Protein AF-A0AA50KAJ9-F1 (afdb_monomer)

Structure (mmCIF, N/CA/C/O backbone):
data_AF-A0AA50KAJ9-F1
#
_entry.id   AF-A0AA50KAJ9-F1
#
loop_
_atom_site.group_PDB
_atom_site.id
_atom_site.type_symbol
_atom_site.label_atom_id
_atom_site.label_alt_id
_atom_site.label_comp_id
_atom_site.label_asym_id
_atom_site.label_entity_id
_atom_site.label_seq_id
_atom_site.pdbx_PDB_ins_code
_atom_site.Cartn_x
_atom_site.Cartn_y
_atom_site.Cartn_z
_atom_site.occupancy
_atom_site.B_iso_or_equiv
_atom_site.auth_seq_id
_atom_site.auth_comp_id
_atom_site.auth_asym_id
_atom_site.auth_atom_id
_atom_site.pdbx_PDB_model_num
ATOM 1 N N . MET A 1 1 ? -18.933 -21.229 -37.097 1.00 56.16 1 MET A N 1
ATOM 2 C CA . MET A 1 1 ? -18.349 -21.174 -35.737 1.00 56.16 1 MET A CA 1
ATOM 3 C C . MET A 1 1 ? -16.865 -20.798 -35.757 1.00 56.16 1 MET A C 1
ATOM 5 O O . MET A 1 1 ? -16.505 -19.873 -35.049 1.00 56.16 1 MET A O 1
ATOM 9 N N . ASN A 1 2 ? -16.035 -21.394 -36.627 1.00 58.75 2 ASN A N 1
ATOM 10 C CA . ASN A 1 2 ? -14.599 -21.063 -36.721 1.00 58.75 2 ASN A CA 1
ATOM 11 C C . ASN A 1 2 ? -14.292 -19.605 -37.117 1.00 58.75 2 ASN A C 1
ATOM 13 O O . ASN A 1 2 ? -13.374 -19.025 -36.559 1.00 58.75 2 ASN A O 1
ATOM 17 N N . ILE A 1 3 ? -15.086 -18.993 -38.005 1.00 69.44 3 ILE A N 1
ATOM 18 C CA . ILE A 1 3 ? -14.862 -17.608 -38.478 1.00 69.44 3 ILE A CA 1
ATOM 19 C C . ILE A 1 3 ? -15.134 -16.568 -37.377 1.00 69.44 3 ILE A C 1
ATOM 21 O O . ILE A 1 3 ? -14.428 -15.573 -37.264 1.00 69.44 3 ILE A O 1
ATOM 25 N N . LEU A 1 4 ? -16.140 -16.814 -36.533 1.00 67.25 4 LEU A N 1
ATOM 26 C CA . LEU A 1 4 ? -16.452 -15.969 -35.375 1.00 67.25 4 LEU A CA 1
ATOM 27 C C . LEU A 1 4 ? -15.370 -16.085 -34.299 1.00 67.25 4 LEU A C 1
ATOM 29 O O . LEU A 1 4 ? -15.001 -15.083 -33.697 1.00 67.25 4 LEU A O 1
ATOM 33 N N . LEU A 1 5 ? -14.825 -17.290 -34.109 1.00 68.25 5 LEU A N 1
ATOM 34 C CA . LEU A 1 5 ? -13.728 -17.531 -33.179 1.00 68.25 5 LEU A CA 1
ATOM 35 C C . LEU A 1 5 ? -12.441 -16.828 -33.638 1.00 68.25 5 LEU A C 1
ATOM 37 O O . LEU A 1 5 ? -11.785 -16.181 -32.830 1.00 68.25 5 LEU A O 1
ATOM 41 N N . THR A 1 6 ? -12.104 -16.892 -34.932 1.00 73.06 6 THR A N 1
ATOM 42 C CA . THR A 1 6 ? -10.927 -16.204 -35.486 1.00 73.06 6 THR A CA 1
ATOM 43 C C . THR A 1 6 ? -11.080 -14.688 -35.480 1.00 73.06 6 THR A C 1
ATOM 45 O O . THR A 1 6 ? -10.108 -13.995 -35.204 1.00 73.06 6 THR A O 1
ATOM 48 N N . LEU A 1 7 ? -12.285 -14.161 -35.722 1.00 67.50 7 LEU A N 1
ATOM 49 C CA . LEU A 1 7 ? -12.549 -12.723 -35.616 1.00 67.50 7 LEU A CA 1
ATOM 50 C C . LEU A 1 7 ? -12.426 -12.241 -34.162 1.00 67.50 7 LEU A C 1
ATOM 52 O O . LEU A 1 7 ? -11.818 -11.207 -33.905 1.00 67.50 7 LEU A O 1
ATOM 56 N N . PHE A 1 8 ? -12.946 -13.023 -33.211 1.00 68.50 8 PHE A N 1
ATOM 57 C CA . PHE A 1 8 ? -12.838 -12.753 -31.778 1.00 68.50 8 PHE A CA 1
ATOM 58 C C . PHE A 1 8 ? -11.378 -12.788 -31.300 1.00 68.50 8 PHE A C 1
ATOM 60 O O . PHE A 1 8 ? -10.936 -11.869 -30.617 1.00 68.50 8 PHE A O 1
ATOM 67 N N . LEU A 1 9 ? -10.604 -13.792 -31.728 1.00 66.25 9 LEU A N 1
ATOM 68 C CA . LEU A 1 9 ? -9.168 -13.901 -31.449 1.00 66.25 9 LEU A CA 1
ATOM 69 C C . LEU A 1 9 ? -8.364 -12.756 -32.081 1.00 66.25 9 LEU A C 1
ATOM 71 O O . LEU A 1 9 ? -7.464 -12.235 -31.436 1.00 66.25 9 LEU A O 1
ATOM 75 N N . ALA A 1 10 ? -8.692 -12.329 -33.305 1.00 61.91 10 ALA A N 1
ATOM 76 C CA . ALA A 1 10 ? -8.004 -11.229 -33.983 1.00 61.91 10 ALA A CA 1
ATOM 77 C C . ALA A 1 10 ? -8.296 -9.860 -33.339 1.00 61.91 10 ALA A C 1
ATOM 79 O O . ALA A 1 10 ? -7.385 -9.051 -33.170 1.00 61.91 10 ALA A O 1
ATOM 80 N N . LEU A 1 11 ? -9.545 -9.619 -32.923 1.00 59.31 11 LEU A N 1
ATOM 81 C CA . LEU A 1 11 ? -9.937 -8.417 -32.180 1.00 59.31 11 LEU A CA 1
ATOM 82 C C . LEU A 1 11 ? -9.283 -8.372 -30.790 1.00 59.31 11 LEU A C 1
ATOM 84 O O . LEU A 1 11 ? -8.781 -7.325 -30.391 1.00 59.31 11 LEU A O 1
ATOM 88 N N . PHE A 1 12 ? -9.204 -9.500 -30.078 1.00 52.44 12 PHE A N 1
ATOM 89 C CA . PHE A 1 12 ? -8.507 -9.565 -28.787 1.00 52.44 12 PHE A CA 1
ATOM 90 C C . PHE A 1 12 ? -6.982 -9.483 -28.921 1.00 52.44 12 PHE A C 1
ATOM 92 O O . PHE A 1 12 ? -6.342 -8.837 -28.095 1.00 52.44 12 PHE A O 1
ATOM 99 N N . ALA A 1 13 ? -6.398 -10.049 -29.981 1.00 52.50 13 ALA A N 1
ATOM 100 C CA . ALA A 1 13 ? -4.973 -9.900 -30.276 1.00 52.50 13 ALA A CA 1
ATOM 101 C C . ALA A 1 13 ? -4.597 -8.431 -30.532 1.00 52.50 13 ALA A C 1
ATOM 103 O O . ALA A 1 13 ? -3.527 -7.986 -30.122 1.00 52.50 13 ALA A O 1
ATOM 104 N N . SER A 1 14 ? -5.504 -7.654 -31.137 1.00 49.81 14 SER A N 1
ATOM 105 C CA . SER A 1 14 ? -5.348 -6.202 -31.281 1.00 49.81 14 SER A CA 1
ATOM 106 C C . SER A 1 14 ? -5.541 -5.417 -29.979 1.00 49.81 14 SER A C 1
ATOM 108 O O . SER A 1 14 ? -5.300 -4.224 -29.968 1.00 49.81 14 SER A O 1
ATOM 110 N N . ALA A 1 15 ? -5.964 -6.044 -28.879 1.00 46.44 15 ALA A N 1
ATOM 111 C CA . ALA A 1 15 ? -5.978 -5.426 -27.550 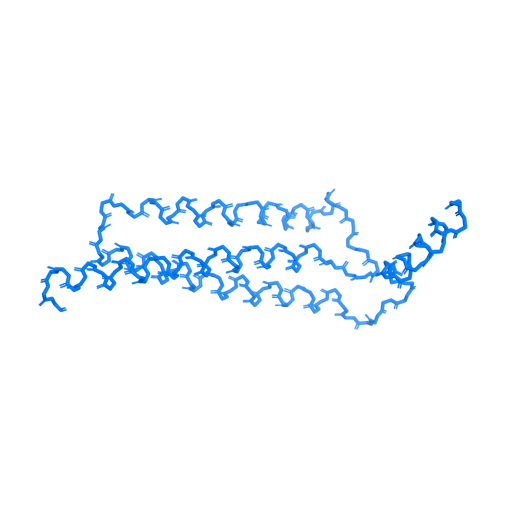1.00 46.44 15 ALA A CA 1
ATOM 112 C C . ALA A 1 15 ? -4.743 -5.818 -26.714 1.00 46.44 15 ALA A C 1
ATOM 114 O O . ALA A 1 15 ? -4.416 -5.146 -25.740 1.00 46.44 15 ALA A O 1
ATOM 115 N N . SER A 1 16 ? -4.027 -6.875 -27.110 1.00 47.69 16 SER A N 1
ATOM 116 C CA . SER A 1 16 ? -2.753 -7.303 -26.530 1.00 47.69 16 SER A CA 1
ATOM 117 C C . SER A 1 16 ? -1.586 -6.821 -27.394 1.00 47.69 16 SER A C 1
ATOM 119 O O . SER A 1 16 ? -0.920 -7.606 -28.070 1.00 47.69 16 SER A O 1
ATOM 121 N N . PHE A 1 17 ? -1.339 -5.513 -27.413 1.00 51.78 17 PHE A N 1
ATOM 122 C CA . PHE A 1 17 ? -0.140 -4.981 -28.049 1.00 51.78 17 PHE A CA 1
ATOM 123 C C . PHE A 1 17 ? 1.081 -5.317 -27.185 1.00 51.78 17 PHE A C 1
ATOM 125 O O . PHE A 1 17 ? 1.357 -4.652 -26.189 1.00 51.78 17 PHE A O 1
ATOM 132 N N . ALA A 1 18 ? 1.845 -6.336 -27.577 1.00 51.41 18 ALA A N 1
ATOM 133 C CA . ALA A 1 18 ? 3.265 -6.351 -27.258 1.00 51.41 18 ALA A CA 1
ATOM 134 C C . ALA A 1 18 ? 3.877 -5.101 -27.917 1.00 51.41 18 ALA A C 1
ATOM 136 O O . ALA A 1 18 ? 3.738 -4.904 -29.123 1.00 51.41 18 ALA A O 1
ATOM 137 N N . CYS A 1 19 ? 4.473 -4.209 -27.132 1.00 57.38 19 CYS A N 1
ATOM 138 C CA . CYS A 1 19 ? 5.047 -2.945 -27.596 1.00 57.38 19 CYS A CA 1
ATOM 139 C C . CYS A 1 19 ? 6.196 -3.251 -28.550 1.00 57.38 19 CYS A C 1
ATOM 141 O O . CYS A 1 19 ? 7.315 -3.524 -28.121 1.00 57.38 19 CYS A O 1
ATOM 143 N N . PHE A 1 20 ? 5.913 -3.215 -29.850 1.00 55.84 20 PHE A N 1
ATOM 144 C CA . PHE A 1 20 ? 6.919 -3.403 -30.893 1.00 55.84 20 PHE A CA 1
ATOM 145 C C . PHE A 1 20 ? 7.929 -2.246 -30.940 1.00 55.84 20 PHE A C 1
ATOM 147 O O . PHE A 1 20 ? 9.066 -2.449 -31.350 1.00 55.84 20 PHE A O 1
ATOM 154 N N . ALA A 1 21 ? 7.532 -1.055 -30.482 1.00 57.53 21 ALA A N 1
ATOM 155 C CA . ALA A 1 21 ? 8.402 0.096 -30.280 1.00 57.53 21 ALA A CA 1
ATOM 156 C C . ALA A 1 21 ? 7.923 0.855 -29.033 1.00 57.53 21 ALA A C 1
ATOM 158 O O . ALA A 1 21 ? 6.903 1.548 -29.097 1.00 57.53 21 ALA A O 1
ATOM 159 N N . PRO A 1 22 ? 8.570 0.677 -27.874 1.00 60.09 22 PRO A N 1
ATOM 160 C CA . PRO A 1 22 ? 8.192 1.419 -26.687 1.00 60.09 22 PRO A CA 1
ATOM 161 C C . PRO A 1 22 ? 8.617 2.885 -26.806 1.00 60.09 22 PRO A C 1
ATOM 163 O O . PRO A 1 22 ? 9.694 3.162 -27.338 1.00 60.09 22 PRO A O 1
ATOM 166 N N . PRO A 1 23 ? 7.806 3.832 -26.312 1.00 62.50 23 PRO A N 1
ATOM 167 C CA . PRO A 1 23 ? 8.274 5.196 -26.129 1.00 62.50 23 PRO A CA 1
ATOM 168 C C . PRO A 1 23 ? 9.427 5.206 -25.115 1.00 62.50 23 PRO A C 1
ATOM 170 O O . PRO A 1 23 ? 9.404 4.469 -24.124 1.00 62.50 23 PRO A O 1
ATOM 173 N N . GLU A 1 24 ? 10.442 6.032 -25.369 1.00 64.12 24 GLU A N 1
ATOM 174 C CA . GLU A 1 24 ? 11.571 6.202 -24.451 1.00 64.12 24 GLU A CA 1
ATOM 175 C C . GLU A 1 24 ? 11.064 6.621 -23.056 1.00 64.12 24 GLU A C 1
ATOM 177 O O . GLU A 1 24 ? 10.214 7.504 -22.936 1.00 64.12 24 GLU A O 1
ATOM 182 N N . GLY A 1 25 ? 11.555 5.962 -21.998 1.00 64.81 25 GLY A N 1
ATOM 183 C CA . GLY A 1 25 ? 11.208 6.277 -20.603 1.00 64.81 25 GLY A CA 1
ATOM 184 C C . GLY A 1 25 ? 9.960 5.583 -20.030 1.00 64.81 25 GLY A C 1
ATOM 185 O O . GLY A 1 25 ? 9.580 5.859 -18.891 1.00 64.81 25 GLY A O 1
ATOM 186 N N . LEU A 1 26 ? 9.314 4.664 -20.762 1.00 68.50 26 LEU A N 1
ATOM 187 C CA . LEU A 1 26 ? 8.136 3.941 -20.254 1.00 68.50 26 LEU A CA 1
ATOM 188 C C . LEU A 1 26 ? 8.452 3.079 -19.014 1.00 68.50 26 LEU A C 1
ATOM 190 O O . LEU A 1 26 ? 7.665 3.052 -18.068 1.00 68.50 26 LEU A O 1
ATOM 194 N N . SER A 1 27 ? 9.615 2.419 -18.977 1.00 67.94 27 SER A N 1
ATOM 195 C CA . SER A 1 27 ? 10.085 1.669 -17.799 1.00 67.94 27 SER A CA 1
ATOM 196 C C . SER A 1 27 ? 10.197 2.554 -16.562 1.00 67.94 27 SER A C 1
ATOM 198 O O . SER A 1 27 ? 9.663 2.211 -15.509 1.00 67.94 27 SER A O 1
ATOM 200 N N . ASP A 1 28 ? 10.820 3.717 -16.721 1.00 71.25 28 ASP A N 1
ATOM 201 C CA . ASP A 1 28 ? 11.138 4.628 -15.623 1.00 71.25 28 ASP A CA 1
ATOM 202 C C . ASP A 1 28 ? 9.851 5.241 -15.061 1.00 71.25 28 ASP A C 1
ATOM 204 O O . ASP A 1 28 ? 9.691 5.406 -13.851 1.00 71.25 28 ASP A O 1
ATOM 208 N N . SER A 1 29 ? 8.867 5.489 -15.934 1.00 77.62 29 SER A N 1
ATOM 209 C CA . SER A 1 29 ? 7.531 5.915 -15.516 1.00 77.62 29 SER A CA 1
ATOM 210 C C . SER A 1 29 ? 6.811 4.871 -14.652 1.00 77.62 29 SER A C 1
ATOM 212 O O . SER A 1 29 ? 6.152 5.235 -13.678 1.00 77.62 29 SER A O 1
ATOM 214 N N . HIS A 1 30 ? 6.953 3.574 -14.950 1.00 80.00 30 HIS A N 1
ATOM 215 C CA . HIS A 1 30 ? 6.316 2.514 -14.163 1.00 80.00 30 HIS A CA 1
ATOM 216 C C . HIS A 1 30 ? 6.956 2.377 -12.782 1.00 80.00 30 HIS A C 1
ATOM 218 O O . HIS A 1 30 ? 6.244 2.162 -11.802 1.00 80.00 30 HIS A O 1
ATOM 224 N N . GLU A 1 31 ? 8.276 2.540 -12.688 1.00 78.75 31 GLU A N 1
ATOM 225 C CA . GLU A 1 31 ? 8.989 2.548 -11.408 1.00 78.75 31 GLU A CA 1
ATOM 226 C C . GLU A 1 31 ? 8.579 3.743 -10.542 1.00 78.75 31 GLU A C 1
ATOM 228 O O . GLU A 1 31 ? 8.322 3.582 -9.346 1.00 78.75 31 GLU A O 1
ATOM 233 N N . LEU A 1 32 ? 8.427 4.925 -11.147 1.00 84.75 32 LEU A N 1
ATOM 234 C CA . LEU A 1 32 ? 7.984 6.124 -10.439 1.00 84.75 32 LEU A CA 1
ATOM 235 C C . LEU A 1 32 ? 6.542 5.985 -9.923 1.00 84.75 32 LEU A C 1
ATOM 237 O O . LEU A 1 32 ? 6.279 6.254 -8.751 1.00 84.75 32 LEU A O 1
ATOM 241 N N . ILE A 1 33 ? 5.621 5.493 -10.761 1.00 85.69 33 ILE A N 1
ATOM 242 C CA . ILE A 1 33 ? 4.224 5.233 -10.369 1.00 85.69 33 ILE A CA 1
ATOM 243 C C . ILE A 1 33 ? 4.154 4.154 -9.280 1.00 85.69 33 ILE A C 1
ATOM 245 O O . ILE A 1 33 ? 3.352 4.255 -8.347 1.00 85.69 33 ILE A O 1
ATOM 249 N N . PHE A 1 34 ? 4.989 3.116 -9.376 1.00 86.00 34 PHE A N 1
ATOM 250 C CA . PHE A 1 34 ? 5.094 2.086 -8.348 1.00 86.00 34 PHE A CA 1
ATOM 251 C C . PHE A 1 34 ? 5.521 2.693 -7.007 1.00 86.00 34 PHE A C 1
ATOM 253 O O . PHE A 1 34 ? 4.833 2.499 -6.003 1.00 86.00 34 PHE A O 1
ATOM 260 N N . ALA A 1 35 ? 6.600 3.480 -6.996 1.00 86.75 35 ALA A N 1
ATOM 261 C CA . ALA A 1 35 ? 7.105 4.136 -5.794 1.00 86.75 35 ALA A CA 1
ATOM 262 C C . ALA A 1 35 ? 6.067 5.081 -5.167 1.00 86.75 35 ALA A C 1
ATOM 264 O O . ALA A 1 35 ? 5.856 5.042 -3.954 1.00 86.75 35 ALA A O 1
ATOM 265 N N . GLU A 1 36 ? 5.371 5.878 -5.983 1.00 90.38 36 GLU A N 1
ATOM 266 C CA . GLU A 1 36 ? 4.312 6.781 -5.525 1.00 90.38 36 GLU A CA 1
ATOM 267 C C . GLU A 1 36 ? 3.182 6.011 -4.826 1.00 90.38 36 GLU A C 1
ATOM 269 O O . GLU A 1 36 ? 2.824 6.302 -3.681 1.00 90.38 36 GLU A O 1
ATOM 274 N N . ARG A 1 37 ? 2.645 4.975 -5.478 1.00 90.25 37 ARG A N 1
ATOM 275 C CA . ARG A 1 37 ? 1.528 4.180 -4.946 1.00 90.25 37 ARG A CA 1
ATOM 276 C C . ARG A 1 37 ? 1.908 3.405 -3.690 1.00 90.25 37 ARG A C 1
ATOM 278 O O . ARG A 1 37 ? 1.108 3.330 -2.753 1.00 90.25 37 ARG A O 1
ATOM 285 N N . VAL A 1 38 ? 3.119 2.854 -3.640 1.00 89.00 38 VAL A N 1
ATOM 286 C CA . VAL A 1 38 ? 3.652 2.199 -2.436 1.00 89.00 38 VAL A CA 1
ATOM 287 C C . VAL A 1 38 ? 3.816 3.216 -1.305 1.00 89.00 38 VAL A C 1
ATOM 289 O O . VAL A 1 38 ? 3.419 2.933 -0.174 1.00 89.00 38 VAL A O 1
ATOM 292 N N . GLY A 1 39 ? 4.311 4.420 -1.604 1.00 88.88 39 GLY A N 1
ATOM 293 C CA . GLY A 1 39 ? 4.426 5.515 -0.642 1.00 88.88 39 GLY A CA 1
ATOM 294 C C . GLY A 1 39 ? 3.078 5.902 -0.029 1.00 88.88 39 GLY A C 1
ATOM 295 O O . GLY A 1 39 ? 2.942 5.941 1.196 1.00 88.88 39 GLY A O 1
ATOM 296 N N . VAL A 1 40 ? 2.048 6.100 -0.858 1.00 92.81 40 VAL A N 1
ATOM 297 C CA . VAL A 1 40 ? 0.678 6.382 -0.388 1.00 92.81 40 VAL A CA 1
ATOM 298 C C . VAL A 1 40 ? 0.141 5.235 0.473 1.00 92.81 40 VAL A C 1
ATOM 300 O O . VAL A 1 40 ? -0.409 5.463 1.553 1.00 92.81 40 VAL A O 1
ATOM 303 N N . SER A 1 41 ? 0.350 3.994 0.038 1.00 91.44 41 SER A N 1
ATOM 304 C CA . SER A 1 41 ? -0.077 2.798 0.772 1.00 91.44 41 SER A CA 1
ATOM 305 C C . SER A 1 41 ? 0.572 2.694 2.153 1.00 91.44 41 SER A C 1
ATOM 307 O O . SER A 1 41 ? -0.087 2.322 3.126 1.00 91.44 41 SER A O 1
ATOM 309 N N . PHE A 1 42 ? 1.851 3.062 2.268 1.00 91.50 42 PHE A N 1
ATOM 310 C CA . PHE A 1 42 ? 2.569 3.085 3.539 1.00 91.50 42 PHE A CA 1
ATOM 311 C C . PHE A 1 42 ? 1.955 4.099 4.511 1.00 91.50 42 PHE A C 1
ATOM 313 O O . PHE A 1 42 ? 1.693 3.768 5.668 1.00 91.50 42 PHE A O 1
ATOM 320 N N . VAL A 1 43 ? 1.637 5.308 4.039 1.00 94.31 43 VAL A N 1
ATOM 321 C CA . VAL A 1 43 ? 0.963 6.331 4.857 1.00 94.31 43 VAL A CA 1
ATOM 322 C C . VAL A 1 43 ? -0.412 5.844 5.326 1.00 94.31 43 VAL A C 1
ATOM 324 O O . VAL A 1 43 ? -0.739 5.959 6.512 1.00 94.31 43 VAL A O 1
ATOM 327 N N . LEU A 1 44 ? -1.201 5.235 4.433 1.00 92.50 44 LEU A N 1
ATOM 328 C CA . LEU A 1 44 ? -2.496 4.644 4.785 1.00 92.50 44 LEU A CA 1
ATOM 329 C C . LEU A 1 44 ? -2.346 3.546 5.839 1.00 92.50 44 LEU A C 1
ATOM 331 O O . LEU A 1 44 ? -3.106 3.511 6.809 1.00 92.50 44 LEU A O 1
ATOM 335 N N . PHE A 1 45 ? -1.336 2.693 5.707 1.00 93.31 45 PHE A N 1
ATOM 336 C CA . PHE A 1 45 ? -1.062 1.634 6.667 1.00 93.31 45 PHE A CA 1
ATOM 337 C C . PHE A 1 45 ? -0.696 2.173 8.060 1.00 93.31 45 PHE A C 1
ATOM 339 O O . PHE A 1 45 ? -1.257 1.720 9.061 1.00 93.31 45 PHE A O 1
ATOM 346 N N . ILE A 1 46 ? 0.163 3.196 8.144 1.00 93.12 46 ILE A N 1
ATOM 347 C CA . ILE A 1 46 ? 0.484 3.868 9.415 1.00 93.12 46 ILE A CA 1
ATOM 348 C C . ILE A 1 46 ? -0.768 4.501 10.033 1.00 93.12 46 ILE A C 1
ATOM 350 O O . ILE A 1 46 ? -0.986 4.395 11.245 1.00 93.12 46 ILE A O 1
ATOM 354 N N . SER A 1 47 ? -1.638 5.104 9.218 1.00 91.88 47 SER A N 1
ATOM 355 C CA . SER A 1 47 ? -2.904 5.656 9.709 1.00 91.88 47 SER A CA 1
ATOM 356 C C . SER A 1 47 ? -3.822 4.562 10.277 1.00 91.88 47 SER A C 1
ATOM 358 O O . SER A 1 47 ? -4.361 4.720 11.374 1.00 91.88 47 SER A O 1
ATOM 360 N N . ALA A 1 48 ? -3.915 3.404 9.610 1.00 91.44 48 ALA A N 1
ATOM 361 C CA . ALA A 1 48 ? -4.700 2.255 10.060 1.00 91.44 48 ALA A CA 1
ATOM 362 C C . ALA A 1 48 ? -4.183 1.700 11.399 1.00 91.44 48 ALA A C 1
ATOM 364 O O . ALA A 1 48 ? -4.966 1.451 12.321 1.00 91.44 48 ALA A O 1
ATOM 365 N N . LEU A 1 49 ? -2.859 1.578 11.548 1.00 92.50 49 LEU A N 1
ATOM 366 C CA . LEU A 1 49 ? -2.227 1.199 12.813 1.00 92.50 49 LEU A CA 1
ATOM 367 C C . LEU A 1 49 ? -2.503 2.222 13.916 1.00 92.50 49 LEU A C 1
ATOM 369 O O . LEU A 1 49 ? -2.796 1.833 15.046 1.00 92.50 49 LEU A O 1
ATOM 373 N N . THR A 1 50 ? -2.474 3.514 13.594 1.00 91.25 50 THR A N 1
ATOM 374 C CA . THR A 1 50 ? -2.753 4.591 14.552 1.00 91.25 50 THR A CA 1
ATOM 375 C C . THR A 1 50 ? -4.200 4.530 15.045 1.00 91.25 50 THR A C 1
ATOM 377 O O . THR A 1 50 ? -4.438 4.529 16.254 1.00 91.25 50 THR A O 1
ATOM 380 N N . PHE A 1 51 ? -5.179 4.374 14.146 1.00 90.44 51 PHE A N 1
ATOM 381 C CA . PHE A 1 51 ? -6.585 4.192 14.530 1.00 90.44 51 PHE A CA 1
ATOM 382 C C . PHE A 1 51 ? -6.791 2.951 15.402 1.00 90.44 51 PHE A C 1
ATOM 384 O O . PHE A 1 51 ? -7.529 2.995 16.399 1.00 90.44 51 PHE A O 1
ATOM 391 N N . ARG A 1 52 ? -6.102 1.847 15.088 1.00 90.56 52 ARG A N 1
ATOM 392 C CA . ARG A 1 52 ? -6.145 0.640 15.919 1.00 90.56 52 ARG A CA 1
ATOM 393 C C . ARG A 1 52 ? -5.506 0.856 17.282 1.00 90.56 52 ARG A C 1
ATOM 395 O O . ARG A 1 52 ? -6.054 0.410 18.284 1.00 90.56 52 ARG A O 1
ATOM 402 N N . PHE A 1 53 ? -4.383 1.559 17.344 1.00 89.62 53 PHE A N 1
ATOM 403 C CA . PHE A 1 53 ? -3.688 1.850 18.592 1.00 89.62 53 PHE A CA 1
ATOM 404 C C . PHE A 1 53 ? -4.545 2.705 19.533 1.00 89.62 53 PHE A C 1
ATOM 406 O O . PHE A 1 53 ? -4.622 2.417 20.729 1.00 89.62 53 PHE A O 1
ATOM 413 N N . LEU A 1 54 ? -5.240 3.707 18.986 1.00 87.50 54 LEU A N 1
ATOM 414 C CA . LEU A 1 54 ? -6.156 4.565 19.739 1.00 87.50 54 LEU A CA 1
ATOM 415 C C . LEU A 1 54 ? -7.418 3.822 20.201 1.00 87.50 54 LEU A C 1
ATOM 417 O O . LEU A 1 54 ? -7.939 4.110 21.275 1.00 87.50 54 LEU A O 1
ATOM 421 N N . SER A 1 55 ? -7.921 2.867 19.412 1.00 85.62 55 SER A N 1
ATOM 422 C CA . SER A 1 55 ? -9.149 2.129 19.741 1.00 85.62 55 SER A CA 1
ATOM 423 C C . SER A 1 55 ? -8.918 0.900 20.627 1.00 85.62 55 SER A C 1
ATOM 425 O O . SER A 1 55 ? -9.674 0.677 21.576 1.00 85.62 55 SER A O 1
ATOM 427 N N . GLN A 1 56 ? -7.922 0.067 20.313 1.00 84.69 56 GLN A N 1
ATOM 428 C CA . GLN A 1 56 ? -7.638 -1.187 21.009 1.00 84.69 56 GLN A CA 1
ATOM 429 C C . GLN A 1 56 ? -6.192 -1.676 20.800 1.00 84.69 56 GLN A C 1
ATOM 431 O O . GLN A 1 56 ? -5.903 -2.480 19.911 1.00 84.69 56 GLN A O 1
ATOM 436 N N . LYS A 1 57 ? -5.304 -1.303 21.731 1.00 82.25 57 LYS A N 1
ATOM 437 C CA . LYS A 1 57 ? -3.883 -1.703 21.738 1.00 82.25 57 LYS A CA 1
ATOM 438 C C . LYS A 1 57 ? -3.655 -3.222 21.708 1.00 82.25 57 LYS A C 1
ATOM 440 O O . LYS A 1 57 ? -2.720 -3.690 21.073 1.00 82.25 57 LYS A O 1
ATOM 445 N N . THR A 1 58 ? -4.529 -4.009 22.340 1.00 85.06 58 THR A N 1
ATOM 446 C CA . THR A 1 58 ? -4.368 -5.473 22.456 1.00 85.06 58 THR A CA 1
ATOM 447 C C . THR A 1 58 ? -4.558 -6.238 21.145 1.00 85.06 58 THR A C 1
ATOM 449 O O . THR A 1 58 ? -4.152 -7.391 21.047 1.00 85.06 58 THR A O 1
ATOM 452 N N . ARG A 1 59 ? -5.170 -5.625 20.121 1.00 87.44 59 ARG A N 1
ATOM 453 C CA . ARG A 1 59 ? -5.422 -6.256 18.811 1.00 87.44 59 ARG A CA 1
ATOM 454 C C . ARG A 1 59 ? -4.763 -5.495 17.661 1.00 87.44 59 ARG A C 1
ATOM 456 O O . ARG A 1 59 ? -5.310 -5.463 16.560 1.00 87.44 59 ARG A O 1
ATOM 463 N N . LEU A 1 60 ? -3.598 -4.894 17.920 1.00 89.00 60 LEU A N 1
ATOM 464 C CA . LEU A 1 60 ? -2.781 -4.234 16.896 1.00 89.00 60 LEU A CA 1
ATOM 465 C C . LEU A 1 60 ? -2.219 -5.226 15.862 1.00 89.00 60 LEU A C 1
ATOM 467 O O . LEU A 1 60 ? -1.989 -4.865 14.713 1.00 89.00 60 LEU A O 1
ATOM 471 N N . TRP A 1 61 ? -2.047 -6.489 16.257 1.00 88.44 61 TRP A N 1
ATOM 472 C CA . TRP A 1 61 ? -1.537 -7.546 15.384 1.00 88.44 61 TRP A CA 1
ATOM 473 C C . TRP A 1 61 ? -2.447 -7.826 14.178 1.00 88.44 61 TRP A C 1
ATOM 475 O O . TRP A 1 61 ? -1.952 -8.268 13.152 1.00 88.44 61 TRP A O 1
ATOM 485 N N . VAL A 1 62 ? -3.753 -7.537 14.264 1.00 89.12 62 VAL A N 1
ATOM 486 C CA . VAL A 1 62 ? -4.714 -7.798 13.175 1.00 89.12 62 VAL A CA 1
ATOM 487 C C . VAL A 1 62 ? -4.424 -6.943 11.933 1.00 89.12 62 VAL A C 1
ATOM 489 O O . VAL A 1 62 ? -4.156 -7.523 10.881 1.00 89.12 62 VAL A O 1
ATOM 492 N N . PRO A 1 63 ? -4.425 -5.595 12.009 1.00 88.62 63 PRO A N 1
ATOM 493 C CA . PRO A 1 63 ? -4.051 -4.780 10.858 1.00 88.62 63 PRO A CA 1
ATOM 494 C C . PRO A 1 63 ? -2.595 -5.004 10.448 1.00 88.62 63 PRO A C 1
ATOM 496 O O . PRO A 1 63 ? -2.316 -4.991 9.256 1.00 88.62 63 PRO A O 1
ATOM 499 N N . ALA A 1 64 ? -1.688 -5.280 11.394 1.00 90.00 64 ALA A N 1
ATOM 500 C CA . ALA A 1 64 ? -0.292 -5.568 11.073 1.00 90.00 64 ALA A CA 1
ATOM 501 C C . ALA A 1 64 ? -0.135 -6.812 10.182 1.00 90.00 64 ALA A C 1
ATOM 503 O O . ALA A 1 64 ? 0.572 -6.761 9.182 1.00 90.00 64 ALA A O 1
ATOM 504 N N . LEU A 1 65 ? -0.834 -7.904 10.504 1.00 90.19 65 LEU A N 1
ATOM 505 C CA . LEU A 1 65 ? -0.773 -9.159 9.753 1.00 90.19 65 LEU A CA 1
ATOM 506 C C . LEU A 1 65 ? -1.404 -9.008 8.361 1.00 90.19 65 LEU A C 1
ATOM 508 O O . LEU A 1 65 ? -0.848 -9.492 7.377 1.00 90.19 65 LEU A O 1
ATOM 512 N N . LEU A 1 66 ? -2.509 -8.261 8.259 1.00 87.69 66 LEU A N 1
ATOM 513 C CA . LEU A 1 66 ? -3.136 -7.940 6.975 1.00 87.69 66 LEU A CA 1
ATOM 514 C C . LEU A 1 66 ? -2.232 -7.066 6.098 1.00 87.69 66 LEU A C 1
ATOM 516 O O . LEU A 1 66 ? -1.988 -7.416 4.947 1.00 87.69 66 LEU A O 1
ATOM 520 N N . GLY A 1 67 ? -1.678 -5.977 6.633 1.00 87.88 67 GLY A N 1
ATOM 521 C CA . GLY A 1 67 ? -0.749 -5.130 5.880 1.00 87.88 67 GLY A CA 1
ATOM 522 C C . GLY A 1 67 ? 0.497 -5.883 5.424 1.00 87.88 67 GLY A C 1
ATOM 523 O O . GLY A 1 67 ? 0.922 -5.726 4.282 1.00 87.88 67 GLY A O 1
ATOM 524 N N . LEU A 1 68 ? 1.030 -6.769 6.271 1.00 87.94 68 LEU A N 1
ATOM 525 C CA . LEU A 1 68 ? 2.165 -7.611 5.907 1.00 87.94 68 LEU A CA 1
ATOM 526 C C . LEU A 1 68 ? 1.801 -8.595 4.789 1.00 87.94 68 LEU A C 1
ATOM 528 O O . LEU A 1 68 ? 2.594 -8.778 3.877 1.00 87.94 68 LEU A O 1
ATOM 532 N N . SER A 1 69 ? 0.596 -9.175 4.803 1.00 86.62 69 SER A N 1
ATOM 533 C CA . SER A 1 69 ? 0.143 -10.066 3.726 1.00 86.62 69 SER A CA 1
ATOM 534 C C . SER A 1 69 ? 0.006 -9.351 2.377 1.00 86.62 69 SER A C 1
ATOM 536 O O . SER A 1 69 ? 0.430 -9.892 1.357 1.00 86.62 69 SER A O 1
ATOM 538 N N . PHE A 1 70 ? -0.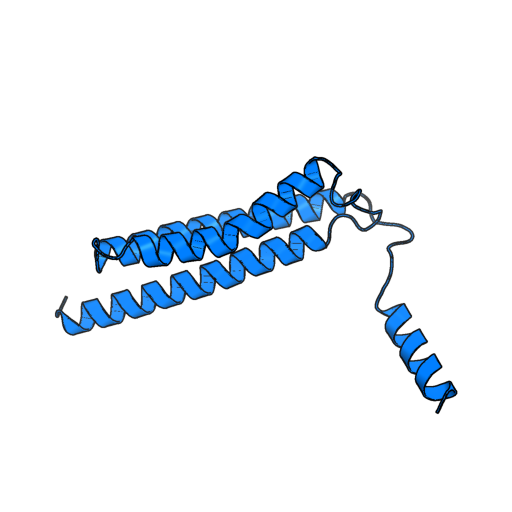498 -8.111 2.374 1.00 86.25 70 PHE A N 1
ATOM 539 C CA . PHE A 1 70 ? -0.599 -7.300 1.159 1.00 86.25 70 PHE A CA 1
ATOM 540 C C . PHE A 1 70 ? 0.762 -6.807 0.667 1.00 86.25 70 PHE A C 1
ATOM 542 O O . PHE A 1 70 ? 0.938 -6.656 -0.534 1.00 86.25 70 PHE A O 1
ATOM 549 N N . GLY A 1 71 ? 1.718 -6.553 1.566 1.00 82.44 71 GLY A N 1
ATOM 550 C CA . GLY A 1 71 ? 3.052 -6.068 1.207 1.00 82.44 71 GLY A CA 1
ATOM 551 C C . GLY A 1 71 ? 4.053 -7.171 0.852 1.00 82.44 71 GLY A C 1
ATOM 552 O O . GLY A 1 71 ? 4.903 -6.962 -0.005 1.00 82.44 71 GLY A O 1
ATOM 553 N N . TYR A 1 72 ? 3.956 -8.351 1.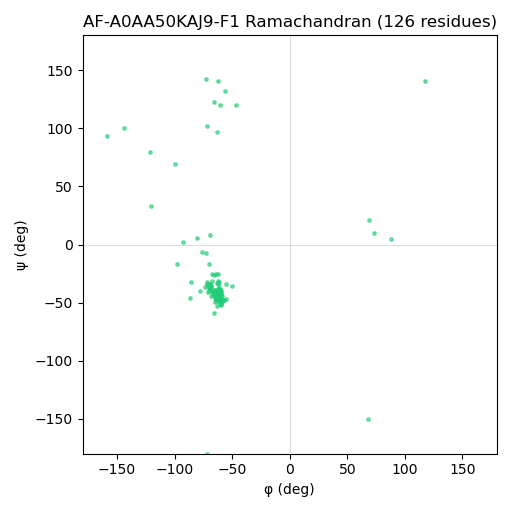468 1.00 83.50 72 TYR A N 1
ATOM 554 C CA . TYR A 1 72 ? 4.968 -9.403 1.345 1.00 83.50 72 TYR A CA 1
ATOM 555 C C . TYR A 1 72 ? 5.104 -9.921 -0.088 1.00 83.50 72 TYR A C 1
ATOM 557 O O . TYR A 1 72 ? 6.202 -9.916 -0.640 1.00 83.50 72 TYR A O 1
ATOM 565 N N . VAL A 1 73 ? 3.992 -10.326 -0.711 1.00 81.62 73 VAL A N 1
ATOM 566 C CA . VAL A 1 73 ? 4.014 -10.893 -2.070 1.00 81.62 73 VAL A CA 1
ATOM 567 C C . VAL A 1 73 ? 4.535 -9.875 -3.100 1.00 81.62 73 VAL A C 1
ATOM 569 O O . VAL A 1 73 ? 5.459 -10.218 -3.837 1.00 81.62 73 VAL A O 1
ATOM 572 N N . PRO A 1 74 ? 4.049 -8.620 -3.128 1.00 82.19 74 PRO A N 1
ATOM 573 C CA . PRO A 1 74 ? 4.587 -7.589 -4.015 1.00 82.19 74 PRO A CA 1
ATOM 574 C C . PRO A 1 74 ? 6.063 -7.256 -3.797 1.00 82.19 74 PRO A C 1
ATOM 576 O O . PRO A 1 74 ? 6.782 -7.045 -4.767 1.00 82.19 74 PRO A O 1
ATOM 579 N N . VAL A 1 75 ? 6.536 -7.215 -2.546 1.00 81.50 75 VAL A N 1
ATOM 580 C CA . VAL A 1 75 ? 7.946 -6.915 -2.246 1.00 81.50 75 VAL A CA 1
ATOM 581 C C . VAL A 1 75 ? 8.853 -8.047 -2.718 1.00 81.50 75 VAL A C 1
ATOM 583 O O . VAL A 1 75 ? 9.873 -7.784 -3.348 1.00 81.50 75 VAL A O 1
ATOM 586 N N . VAL A 1 76 ? 8.475 -9.304 -2.471 1.00 83.56 76 VAL A N 1
ATOM 587 C CA . VAL A 1 76 ? 9.232 -10.466 -2.962 1.00 83.56 76 VAL A CA 1
ATOM 588 C C . VAL A 1 76 ? 9.275 -10.470 -4.488 1.00 83.56 76 VAL A C 1
ATOM 590 O O . VAL A 1 76 ? 10.338 -10.665 -5.071 1.00 83.56 76 VAL A O 1
ATOM 593 N N . MET A 1 77 ? 8.146 -10.198 -5.142 1.00 80.00 77 MET A N 1
ATOM 594 C CA . MET A 1 77 ? 8.099 -10.096 -6.598 1.00 80.00 77 MET A CA 1
ATOM 595 C C . MET A 1 77 ? 8.966 -8.954 -7.132 1.00 80.00 77 MET A C 1
ATOM 597 O O . MET A 1 77 ? 9.723 -9.167 -8.073 1.00 80.00 77 MET A O 1
ATOM 601 N N . TYR A 1 78 ? 8.923 -7.772 -6.512 1.00 80.62 78 TYR A N 1
ATOM 602 C CA . TYR A 1 78 ? 9.792 -6.651 -6.874 1.00 80.62 78 TYR A CA 1
ATOM 603 C C . TYR A 1 78 ? 11.274 -7.046 -6.821 1.00 80.62 78 TYR A C 1
ATOM 605 O O . TYR A 1 78 ? 12.005 -6.796 -7.776 1.00 80.62 78 TYR A O 1
ATOM 613 N N . VAL A 1 79 ? 11.713 -7.721 -5.752 1.00 82.38 79 VAL A N 1
ATOM 614 C CA . VAL A 1 79 ? 13.100 -8.205 -5.629 1.00 82.38 79 VAL A CA 1
ATOM 615 C C . VAL A 1 79 ? 13.442 -9.180 -6.755 1.00 82.38 79 VAL A C 1
ATOM 617 O O . VAL A 1 79 ? 14.450 -8.992 -7.429 1.00 82.38 79 VAL A O 1
ATOM 620 N N . LEU A 1 80 ? 12.573 -10.155 -7.035 1.00 81.12 80 LEU A N 1
ATOM 621 C CA . LEU A 1 80 ? 12.790 -11.118 -8.119 1.00 81.12 80 LEU A CA 1
ATOM 622 C C . LEU A 1 80 ? 12.865 -10.453 -9.506 1.00 81.12 80 LEU A C 1
ATOM 624 O O . LEU A 1 80 ? 13.601 -10.931 -10.371 1.00 81.12 80 LEU A O 1
ATOM 628 N N . PHE A 1 81 ? 12.140 -9.351 -9.725 1.00 76.06 81 PHE A N 1
ATOM 629 C CA . PHE A 1 81 ? 12.243 -8.549 -10.949 1.00 76.06 81 PHE A CA 1
ATOM 630 C C . PHE A 1 81 ? 13.529 -7.729 -11.023 1.00 76.06 81 PHE A C 1
ATOM 632 O O . PHE A 1 81 ? 14.084 -7.550 -12.107 1.00 76.06 81 PHE A O 1
ATOM 639 N N . MET A 1 82 ? 14.007 -7.202 -9.897 1.00 75.50 82 MET A N 1
ATOM 640 C CA . MET A 1 82 ? 15.267 -6.454 -9.850 1.00 75.50 82 MET A CA 1
ATOM 641 C C . MET A 1 82 ? 16.481 -7.369 -10.013 1.00 75.50 82 MET A C 1
ATOM 643 O O . MET A 1 82 ? 17.445 -6.985 -10.667 1.00 75.50 82 MET A O 1
ATOM 647 N N . GLU A 1 83 ? 16.408 -8.599 -9.505 1.00 79.94 83 GLU A N 1
ATOM 648 C CA . GLU A 1 83 ? 17.430 -9.633 -9.704 1.00 79.94 83 GLU A CA 1
ATOM 649 C C . GLU A 1 83 ? 17.371 -10.278 -11.103 1.00 79.94 83 GLU A C 1
ATOM 651 O O . GLU A 1 83 ? 18.241 -11.070 -11.458 1.00 79.94 83 GLU A O 1
ATOM 656 N N . GLY A 1 84 ? 16.360 -9.947 -11.916 1.00 70.19 84 GLY A N 1
ATOM 657 C CA . GLY A 1 84 ? 16.190 -10.478 -13.273 1.00 70.19 84 GLY A CA 1
ATOM 658 C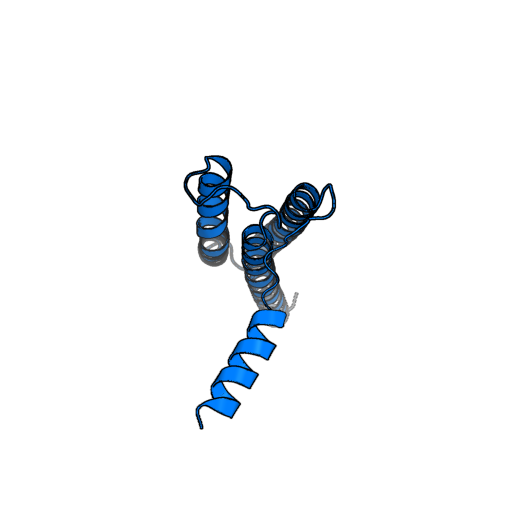 C . GLY A 1 84 ? 15.736 -11.942 -13.329 1.00 70.19 84 GLY A C 1
ATOM 659 O O . GLY A 1 84 ? 15.712 -12.531 -14.408 1.00 70.19 84 GLY A O 1
ATOM 660 N N . ILE A 1 85 ? 15.350 -12.527 -12.191 1.00 74.31 85 ILE A N 1
ATOM 661 C CA . ILE A 1 85 ? 14.918 -13.928 -12.065 1.00 74.31 85 ILE A CA 1
ATOM 662 C C . ILE A 1 85 ? 13.478 -14.102 -12.562 1.00 74.31 85 ILE A C 1
ATOM 664 O O . ILE A 1 85 ? 13.173 -15.079 -13.242 1.00 74.31 85 ILE A O 1
ATOM 668 N N . ALA A 1 86 ? 12.593 -13.145 -12.259 1.00 64.75 86 ALA A N 1
ATOM 669 C CA . ALA A 1 86 ? 11.183 -13.173 -12.671 1.00 64.75 86 ALA A CA 1
ATOM 670 C C . ALA A 1 86 ? 10.942 -12.721 -14.127 1.00 64.75 86 ALA A C 1
ATOM 672 O O . ALA A 1 86 ? 9.799 -12.649 -14.569 1.00 64.75 86 ALA A O 1
ATOM 673 N N . GLY A 1 87 ? 12.011 -12.470 -14.888 1.00 59.09 87 GLY A N 1
ATOM 674 C CA . GLY A 1 87 ? 11.960 -12.091 -16.297 1.00 59.09 87 GLY A CA 1
ATOM 675 C C . GLY A 1 87 ? 12.547 -10.698 -16.540 1.00 59.09 87 GLY A C 1
ATOM 676 O O . GLY A 1 87 ? 12.347 -9.786 -15.732 1.00 59.09 87 GLY A O 1
ATOM 677 N N . PRO A 1 88 ? 13.293 -10.502 -17.641 1.00 53.66 88 PRO A N 1
ATOM 678 C CA . PRO A 1 88 ? 13.754 -9.178 -18.017 1.00 53.66 88 PRO A CA 1
ATOM 679 C C . PRO A 1 88 ? 12.523 -8.342 -18.370 1.00 53.66 88 PRO A C 1
ATOM 681 O O . PRO A 1 88 ? 11.741 -8.734 -19.237 1.00 53.66 88 PRO A O 1
ATOM 684 N N . GLY A 1 89 ? 12.333 -7.208 -17.689 1.00 58.03 89 GLY A N 1
ATOM 685 C CA . GLY A 1 89 ? 11.315 -6.231 -18.075 1.00 58.03 89 GLY A CA 1
ATOM 686 C C . GLY A 1 89 ? 11.395 -5.995 -19.584 1.00 58.03 89 GLY A C 1
ATOM 687 O O . GLY A 1 89 ? 12.463 -5.670 -20.103 1.00 58.03 89 GLY A O 1
ATOM 688 N N . GLY A 1 90 ? 10.304 -6.282 -20.290 1.00 57.97 90 GLY A N 1
ATOM 689 C CA . GLY A 1 90 ? 10.290 -6.265 -21.747 1.00 57.97 90 GLY A CA 1
ATOM 690 C C . GLY A 1 90 ? 10.355 -4.846 -22.305 1.00 57.97 90 GLY A C 1
ATOM 691 O O . GLY A 1 90 ? 10.338 -3.861 -21.570 1.00 57.97 90 GLY A O 1
ATOM 692 N N . ALA A 1 91 ? 10.344 -4.739 -23.634 1.00 56.25 91 ALA A N 1
ATOM 693 C CA . ALA A 1 91 ? 10.280 -3.456 -24.331 1.00 56.25 91 ALA A CA 1
ATOM 694 C C . ALA A 1 91 ? 9.135 -2.561 -23.799 1.00 56.25 91 ALA A C 1
ATOM 696 O O . ALA A 1 91 ? 9.331 -1.371 -23.624 1.00 56.25 91 ALA A O 1
ATOM 697 N N . CYS A 1 92 ? 7.987 -3.127 -23.405 1.00 63.53 92 CYS A N 1
ATOM 698 C CA . CYS A 1 92 ? 6.863 -2.410 -22.773 1.00 63.53 92 CYS A CA 1
ATOM 699 C C . CYS A 1 92 ? 7.093 -1.873 -21.346 1.00 63.53 92 CYS A C 1
ATOM 701 O O . CYS A 1 92 ? 6.134 -1.470 -20.683 1.00 63.53 92 CYS A O 1
ATOM 703 N N . GLY A 1 93 ? 8.311 -1.926 -20.814 1.00 69.12 93 GLY A N 1
ATOM 704 C CA . GLY A 1 93 ? 8.533 -1.729 -19.389 1.00 69.12 93 GLY A CA 1
ATOM 705 C C . GLY A 1 93 ? 7.937 -2.879 -18.570 1.00 69.12 93 GLY A C 1
ATOM 706 O O . GLY A 1 93 ? 7.884 -4.027 -19.015 1.00 69.12 93 GLY A O 1
ATOM 707 N N . ARG A 1 94 ? 7.514 -2.575 -17.338 1.00 74.44 94 ARG A N 1
ATOM 708 C CA . ARG A 1 94 ? 7.112 -3.579 -16.335 1.00 74.44 94 ARG A CA 1
ATOM 709 C C . ARG A 1 94 ? 5.663 -3.370 -15.862 1.00 74.44 94 ARG A C 1
ATOM 711 O O . ARG A 1 94 ? 5.459 -2.767 -14.812 1.00 74.44 94 ARG A O 1
ATOM 718 N N . PRO A 1 95 ? 4.639 -3.800 -16.623 1.00 76.50 95 PRO A N 1
ATOM 719 C CA . PRO A 1 95 ? 3.231 -3.629 -16.235 1.00 76.50 95 PRO A CA 1
ATOM 720 C C . PRO A 1 95 ? 2.863 -4.392 -14.953 1.00 76.50 95 PRO A C 1
ATOM 722 O O . PRO A 1 95 ? 1.976 -3.982 -14.212 1.00 76.50 95 PRO A O 1
ATOM 725 N N . GLU A 1 96 ? 3.591 -5.459 -14.635 1.00 77.81 96 GLU A N 1
ATOM 726 C CA . GLU A 1 96 ? 3.402 -6.240 -13.409 1.00 77.81 96 GLU A CA 1
ATOM 727 C C . GLU A 1 96 ? 3.651 -5.400 -12.146 1.00 77.81 96 GLU A C 1
ATOM 729 O O . GLU A 1 96 ? 2.959 -5.583 -11.146 1.00 77.81 96 GLU A O 1
ATOM 734 N N . LEU A 1 97 ? 4.558 -4.413 -12.205 1.00 78.81 97 LEU A N 1
ATOM 735 C CA . LEU A 1 97 ? 4.767 -3.460 -11.110 1.00 7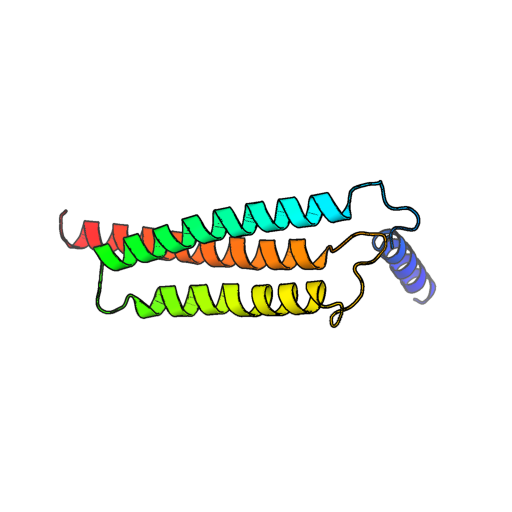8.81 97 LEU A CA 1
ATOM 736 C C . LEU A 1 97 ? 3.513 -2.615 -10.858 1.00 78.81 97 LEU A C 1
ATOM 738 O O . LEU A 1 97 ? 3.121 -2.423 -9.709 1.00 78.81 97 LEU A O 1
ATOM 742 N N . LEU A 1 98 ? 2.845 -2.144 -11.914 1.00 84.06 98 LEU A N 1
ATOM 743 C CA . LEU A 1 98 ? 1.614 -1.358 -11.785 1.00 84.06 98 LEU A CA 1
ATOM 744 C C . LEU A 1 98 ? 0.501 -2.162 -11.110 1.00 84.06 98 LEU A C 1
ATOM 746 O O . LEU A 1 98 ? -0.174 -1.638 -10.220 1.00 84.06 98 LEU A O 1
ATOM 750 N N . GLU A 1 99 ? 0.341 -3.429 -11.496 1.00 83.38 99 GLU A N 1
ATOM 751 C CA . GLU A 1 99 ? -0.640 -4.332 -10.891 1.00 83.38 99 GLU A CA 1
ATOM 752 C C . GLU A 1 99 ? -0.314 -4.628 -9.425 1.00 83.38 99 GLU A C 1
ATOM 754 O O . GLU A 1 99 ? -1.184 -4.537 -8.558 1.00 83.38 99 GLU A O 1
ATOM 759 N N . MET A 1 100 ? 0.955 -4.880 -9.102 1.00 85.00 100 MET A N 1
ATOM 760 C CA . MET A 1 100 ? 1.397 -5.066 -7.717 1.00 85.00 100 MET A CA 1
ATOM 761 C C . MET A 1 100 ? 1.127 -3.828 -6.860 1.00 85.00 100 MET A C 1
ATOM 763 O O . MET A 1 100 ? 0.571 -3.941 -5.766 1.00 85.00 100 MET A O 1
ATOM 767 N N . ALA A 1 101 ? 1.447 -2.639 -7.372 1.00 86.12 101 ALA A N 1
ATOM 768 C CA . ALA A 1 101 ? 1.145 -1.379 -6.702 1.00 86.12 101 ALA A CA 1
ATOM 769 C C . ALA A 1 101 ? -0.364 -1.157 -6.512 1.00 86.12 101 ALA A C 1
ATOM 771 O O . ALA A 1 101 ? -0.780 -0.695 -5.449 1.00 86.12 101 ALA A O 1
ATOM 772 N N . ASN A 1 102 ? -1.190 -1.504 -7.505 1.00 87.62 102 ASN A N 1
ATOM 773 C CA . ASN A 1 102 ? -2.649 -1.444 -7.394 1.00 87.62 102 ASN A CA 1
ATOM 774 C C . ASN A 1 102 ? -3.161 -2.344 -6.265 1.00 87.62 102 ASN A C 1
ATOM 776 O O . ASN A 1 102 ? -3.963 -1.899 -5.445 1.00 87.62 102 ASN A O 1
ATOM 780 N N . VAL A 1 103 ? -2.682 -3.589 -6.192 1.00 88.69 103 VAL A N 1
ATOM 781 C CA . VAL A 1 103 ? -3.092 -4.547 -5.155 1.00 88.69 103 VAL A CA 1
ATOM 782 C C . VAL A 1 103 ? -2.739 -4.034 -3.758 1.00 88.69 103 VAL A C 1
ATOM 784 O O . VAL A 1 103 ? -3.596 -4.061 -2.871 1.00 88.69 103 VAL A O 1
ATOM 787 N N . ILE A 1 104 ? -1.522 -3.508 -3.561 1.00 90.12 104 ILE A N 1
ATOM 788 C CA . ILE A 1 104 ? -1.115 -2.915 -2.276 1.00 90.12 104 ILE A CA 1
ATOM 789 C C . ILE A 1 104 ? -2.023 -1.732 -1.928 1.00 90.12 104 ILE A C 1
ATOM 791 O O . ILE A 1 104 ? -2.541 -1.656 -0.809 1.00 90.12 104 ILE A O 1
ATOM 795 N N . LEU A 1 105 ? -2.233 -0.812 -2.871 1.00 90.75 105 LEU A N 1
ATOM 796 C CA . LEU A 1 105 ? -2.998 0.408 -2.632 1.00 90.75 105 LEU A CA 1
ATOM 797 C C . LEU A 1 105 ? -4.454 0.100 -2.292 1.00 90.75 105 LEU A C 1
ATOM 799 O O . LEU A 1 105 ? -4.979 0.611 -1.305 1.00 90.75 105 LEU 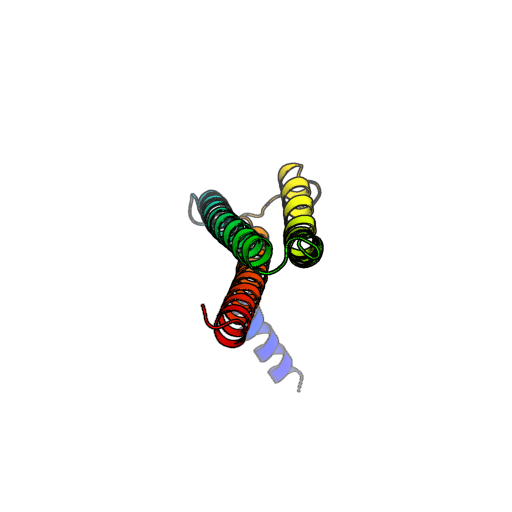A O 1
ATOM 803 N N . ILE A 1 106 ? -5.103 -0.777 -3.056 1.00 91.12 106 ILE A N 1
ATOM 804 C CA . ILE A 1 106 ? -6.489 -1.180 -2.806 1.00 91.12 106 ILE A CA 1
ATOM 805 C C . ILE A 1 106 ? -6.592 -1.899 -1.455 1.00 91.12 106 ILE A C 1
ATOM 807 O O . ILE A 1 106 ? -7.449 -1.548 -0.641 1.00 91.12 106 ILE A O 1
ATOM 811 N N . GLY A 1 107 ? -5.697 -2.852 -1.172 1.00 89.88 107 GLY A N 1
ATOM 812 C CA . GLY A 1 107 ? -5.695 -3.604 0.086 1.00 89.88 107 GLY A CA 1
ATOM 813 C C . GLY A 1 107 ? -5.516 -2.705 1.312 1.00 89.88 107 GLY A C 1
ATOM 814 O O . GLY A 1 107 ? -6.289 -2.783 2.272 1.00 89.88 107 GLY A O 1
ATOM 815 N N . THR A 1 108 ? -4.546 -1.791 1.265 1.00 91.31 108 THR A N 1
ATOM 816 C CA . THR A 1 108 ? -4.290 -0.832 2.351 1.00 91.31 108 THR A CA 1
ATOM 817 C C . THR A 1 108 ? -5.394 0.214 2.490 1.00 91.31 108 THR A C 1
ATOM 819 O O . THR A 1 108 ? -5.739 0.576 3.614 1.00 91.31 108 THR A O 1
ATOM 822 N N . THR A 1 109 ? -6.023 0.638 1.391 1.00 93.25 109 THR A N 1
ATOM 823 C CA . THR A 1 109 ? -7.182 1.546 1.420 1.00 93.25 109 THR A CA 1
ATOM 824 C C . THR A 1 109 ? -8.379 0.896 2.109 1.00 93.25 109 THR A C 1
ATOM 826 O O . THR A 1 109 ? -8.979 1.497 3.001 1.00 93.25 109 THR A O 1
ATOM 829 N N . VAL A 1 110 ? -8.709 -0.351 1.755 1.00 93.56 110 VAL A N 1
ATOM 830 C CA . VAL A 1 110 ? -9.796 -1.104 2.402 1.00 93.56 110 VAL A CA 1
ATOM 831 C C . VAL A 1 110 ? -9.509 -1.295 3.892 1.00 93.56 110 VAL A C 1
ATOM 833 O O . VAL A 1 110 ? -10.398 -1.088 4.721 1.00 93.56 110 VAL A O 1
ATOM 836 N N . LEU A 1 111 ? -8.265 -1.627 4.249 1.00 92.81 111 LEU A N 1
ATOM 837 C CA . LEU A 1 111 ? -7.844 -1.769 5.642 1.00 92.81 111 LEU A CA 1
ATOM 838 C C . LEU A 1 111 ? -7.991 -0.455 6.426 1.00 92.81 111 LEU A C 1
ATOM 840 O O . LEU A 1 111 ? -8.548 -0.450 7.525 1.00 92.81 111 LEU A O 1
ATOM 844 N N . ALA A 1 112 ? -7.527 0.660 5.860 1.00 91.75 112 ALA A N 1
ATOM 845 C CA . ALA A 1 112 ? -7.622 1.975 6.485 1.00 91.75 112 ALA A CA 1
ATOM 846 C C . ALA A 1 112 ? -9.081 2.416 6.671 1.00 91.75 112 ALA A C 1
ATOM 848 O O . ALA A 1 112 ? -9.448 2.882 7.751 1.00 91.75 112 ALA A O 1
ATOM 849 N N . LEU A 1 113 ? -9.939 2.209 5.665 1.00 93.44 113 LEU A N 1
ATOM 850 C CA . LEU A 1 113 ? -11.376 2.485 5.759 1.00 93.44 113 LEU A CA 1
ATOM 851 C C . LEU A 1 113 ? -12.046 1.643 6.847 1.00 93.44 113 LEU A C 1
ATOM 853 O O . LEU A 1 113 ? -12.821 2.171 7.647 1.00 93.44 113 LEU A O 1
ATOM 857 N N . TYR A 1 114 ? -11.727 0.350 6.912 1.00 92.69 114 TYR A N 1
ATOM 858 C CA . TYR A 1 114 ? -12.248 -0.542 7.942 1.00 92.69 114 TYR A CA 1
ATOM 859 C C . TYR A 1 114 ? -11.875 -0.063 9.352 1.00 92.69 114 TYR A C 1
ATOM 861 O O . TYR A 1 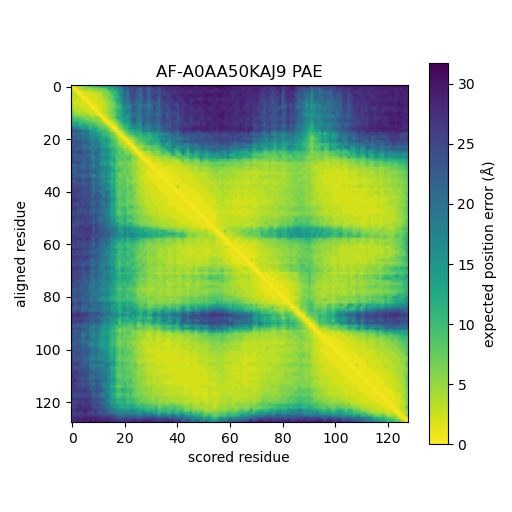114 ? -12.755 0.058 10.210 1.00 92.69 114 TYR A O 1
ATOM 869 N N . GLU A 1 115 ? -10.601 0.261 9.592 1.00 91.88 115 GLU A N 1
ATOM 870 C CA . GLU A 1 115 ? -10.149 0.733 10.905 1.00 91.88 115 GLU A CA 1
ATOM 871 C C . GLU A 1 115 ? -10.709 2.114 11.256 1.00 91.88 115 GLU A C 1
ATOM 873 O O . GLU A 1 115 ? -11.092 2.349 12.403 1.00 91.88 115 GLU A O 1
ATOM 878 N N . CYS A 1 116 ? -10.854 2.998 10.270 1.00 91.81 116 CYS A N 1
ATOM 879 C CA . CYS A 1 116 ? -11.492 4.299 10.436 1.00 91.81 116 CYS A CA 1
ATOM 880 C C . CYS A 1 116 ? -12.959 4.151 10.883 1.00 91.81 116 CYS A C 1
ATOM 882 O O . CYS A 1 116 ? -13.365 4.697 11.914 1.00 91.81 116 CYS A O 1
ATOM 884 N N . ILE A 1 117 ? -13.753 3.334 10.179 1.00 91.81 117 ILE A N 1
ATOM 885 C CA 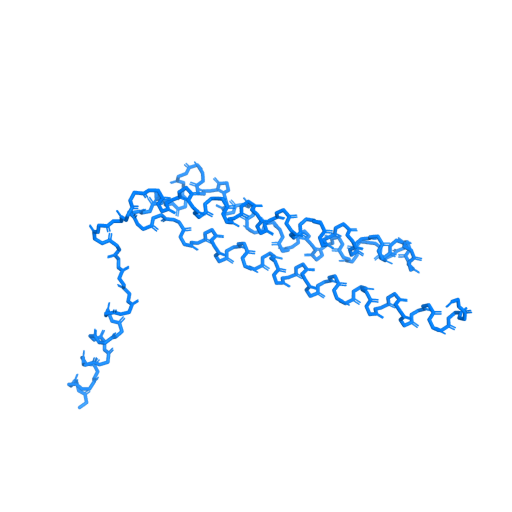. ILE A 1 117 ? -15.154 3.053 10.537 1.00 91.81 117 ILE A CA 1
ATOM 886 C C . ILE A 1 117 ? -15.240 2.396 11.919 1.00 91.81 117 ILE A C 1
ATOM 888 O O . ILE A 1 117 ? -16.113 2.739 12.726 1.00 91.81 117 ILE A O 1
ATOM 892 N N . TYR A 1 118 ? -14.348 1.447 12.207 1.00 90.06 118 TYR A N 1
ATOM 893 C CA . TYR A 1 118 ? -14.295 0.772 13.498 1.00 90.06 118 TYR A CA 1
ATOM 894 C C . TYR A 1 118 ? -14.013 1.756 14.640 1.00 90.06 118 TYR A C 1
ATOM 896 O O . TYR A 1 118 ? -14.716 1.746 15.657 1.00 90.06 118 TYR A O 1
ATOM 904 N N . TRP A 1 119 ? -13.038 2.646 14.451 1.00 89.12 119 TRP A N 1
ATOM 905 C CA . TRP A 1 119 ? -12.694 3.696 15.400 1.00 89.12 119 TRP A CA 1
ATOM 906 C C . TRP A 1 119 ? -13.877 4.639 15.656 1.00 89.12 119 TRP A C 1
ATOM 908 O O . TRP A 1 119 ? -14.263 4.819 16.813 1.00 89.12 119 TRP A O 1
ATOM 918 N N . PHE A 1 120 ? -14.541 5.142 14.607 1.00 88.62 120 PHE A N 1
ATOM 919 C CA . PHE A 1 120 ? -15.730 5.995 14.745 1.00 88.62 120 PHE A CA 1
ATOM 920 C C . PHE A 1 120 ? -16.873 5.311 15.502 1.00 88.62 120 PHE A C 1
ATOM 922 O O . PHE A 1 120 ?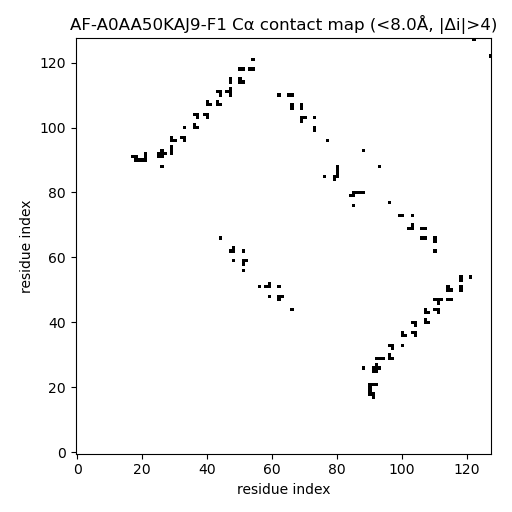 -17.484 5.907 16.393 1.00 88.62 120 PHE A O 1
ATOM 929 N N . ARG A 1 121 ? -17.160 4.040 15.191 1.00 88.69 121 ARG A N 1
ATOM 930 C CA . ARG A 1 121 ? -18.201 3.267 15.889 1.00 88.69 121 ARG A CA 1
ATOM 931 C C . ARG A 1 121 ? -17.884 3.102 17.371 1.00 88.69 121 ARG A C 1
ATOM 933 O O . ARG A 1 121 ? -18.792 3.177 18.198 1.00 88.69 121 ARG A O 1
ATOM 940 N N . ARG A 1 122 ? -16.616 2.876 17.715 1.00 84.19 122 ARG A N 1
ATOM 941 C CA . ARG A 1 122 ? -16.184 2.726 19.108 1.00 84.19 122 ARG A CA 1
ATOM 942 C C . ARG A 1 122 ? -16.227 4.050 19.861 1.00 84.19 122 ARG A C 1
ATOM 944 O O . ARG A 1 122 ? -16.718 4.074 20.985 1.00 84.19 122 ARG A O 1
ATOM 951 N N . LYS A 1 123 ? -15.802 5.140 19.221 1.00 84.38 123 LYS A N 1
ATOM 952 C CA . LYS A 1 123 ? -15.893 6.493 19.773 1.00 84.38 123 LYS A CA 1
ATOM 953 C C . LYS A 1 123 ? -17.346 6.853 20.117 1.00 84.38 123 LYS A C 1
ATOM 955 O O . LYS A 1 123 ? -17.627 7.192 21.261 1.00 84.38 123 LYS A O 1
ATOM 960 N N . ARG A 1 124 ? -18.288 6.612 19.192 1.00 82.75 124 ARG A N 1
ATOM 961 C CA . ARG A 1 124 ? -19.731 6.828 19.421 1.00 82.75 124 ARG A CA 1
ATOM 962 C C . ARG A 1 124 ? -20.292 5.987 20.576 1.00 82.75 124 ARG A C 1
ATOM 964 O O . ARG A 1 124 ? -21.096 6.493 21.348 1.00 82.75 124 ARG A O 1
ATOM 971 N N . LYS A 1 125 ? -19.890 4.717 20.707 1.00 80.38 125 LYS A N 1
ATOM 972 C CA . LYS A 1 125 ? -20.342 3.848 21.814 1.00 80.38 125 LYS A CA 1
ATOM 973 C C . LYS A 1 125 ? -19.812 4.287 23.180 1.00 80.38 125 LYS A C 1
ATOM 975 O O . LYS A 1 125 ? -20.493 4.077 24.175 1.00 80.38 125 LYS A O 1
ATOM 980 N N . ASN A 1 126 ? -18.623 4.880 23.216 1.00 75.75 126 ASN A N 1
ATOM 981 C CA . ASN A 1 126 ? -17.968 5.305 24.449 1.00 75.75 126 ASN A CA 1
ATOM 982 C C . ASN A 1 126 ? -18.269 6.769 24.828 1.00 75.75 126 ASN A C 1
ATOM 984 O O . ASN A 1 126 ? -17.741 7.235 25.831 1.00 75.75 126 ASN A O 1
ATOM 988 N N . GLY A 1 127 ? -19.099 7.482 24.054 1.00 60.25 127 GLY A N 1
ATOM 989 C CA . GLY A 1 127 ? -19.556 8.839 24.382 1.00 60.25 127 GLY A CA 1
ATOM 990 C C . GLY A 1 127 ? -18.483 9.936 24.323 1.00 60.25 127 GLY A C 1
ATOM 991 O O . GLY A 1 127 ? -18.662 10.970 24.957 1.00 60.25 127 GLY A O 1
ATOM 992 N N . LEU A 1 128 ? -17.385 9.709 23.591 1.00 51.69 128 LEU A N 1
ATOM 993 C CA . LEU A 1 128 ? -16.304 10.682 23.345 1.00 51.69 128 LEU A CA 1
ATOM 994 C C . LEU A 1 128 ? -16.483 11.435 22.022 1.00 51.69 128 LEU A C 1
ATOM 996 O O . LEU A 1 128 ? -17.076 10.859 21.082 1.00 51.69 128 LEU A O 1
#

Sequence (128 aa):
MNILLTLFLALFASASFACFAPPEGLSDSHELIFAERVGVSFVLFISALTFRFLSQKTRLWVPALLGLSFGYVPVVMYVLFMEGIAGPGGACGRPELLEMANVILIGTTVLALYECIYWFRRKRKNGL

Mean predicted aligned error: 10.69 Å

Solvent-accessible surface area (backbone atoms only — not comparable to full-atom values): 6866 Å² total; per-residue (Å²): 112,70,68,61,51,51,50,52,50,51,56,50,49,71,72,57,72,73,45,88,74,50,67,89,61,50,43,60,52,36,54,51,53,26,50,51,36,47,52,53,25,49,55,37,41,54,50,26,51,48,38,32,49,77,67,41,64,93,58,44,63,57,63,50,54,52,53,46,60,50,46,48,60,45,51,56,50,50,51,33,44,74,72,44,73,75,41,73,69,47,69,62,21,47,66,65,47,48,52,40,26,49,53,31,32,52,52,27,49,53,49,24,52,51,31,49,53,51,32,52,55,49,35,62,75,70,75,104

Organism: NCBI:txid2726434

Radius of gyration: 20.66 Å; Cα contacts (8 Å, |Δi|>4): 90; chains: 1; bounding box: 38×32×63 Å

pLDDT: mean 78.67, std 13.31, range [46.44, 94.31]

Foldseek 3Di:
DVVVVVVVVVVVVVVPDPCPAADPCLQVVLVVLLVVLVVVLVVLLVLLLVLCCVQPVVVSVPSVVQLCVLPVVLVVVVVCQVVCNNHPQGNNHCVVSVVSSVSSNVSSVVSSVVSVVVSVVSCVVVVD

Secondary structure (DSSP, 8-state):
-HHHHHHHHHHHHTTS---SSPPTTHHHHHHHHHHHHHHHHHHHHHHHHHHHHHH-GGGTHHHHHHHHHHHHHHHHHHHHHHTTSS---BTTB-HHHHHHHHHHHHHHHHHHHHHHHHHHHHHHHTT-